Protein AF-A0A9E4N654-F1 (afdb_monomer_lite)

Radius of gyration: 12.53 Å; chains: 1; bounding box: 27×25×36 Å

pLDDT: mean 91.94, std 8.54, range [43.81, 98.56]

Sequence (72 aa):
GAEIVSSMKQAKITGPDTIEWFETCYCPSPLKHERETVYDKYLVEIETNLVEERGAIEGDSFWSFLENHSKT

Foldseek 3Di:
DVQVVVQLQQWFDQDVLDIDGDDDDPDPDPCPVVCVPPCVVPHDPDDDDDDPDDDDDDHHRSVVVCVVVVVD

Secondary structure (DSSP, 8-state):
-HHHHHHHHH-EEEETTEEE------SSSTTHHHHHHTGGGT--S------SS-----SEEHHHHHHHHTT-

Organism: NCBI:txid2792791

Structure (mmCIF, N/CA/C/O backbone):
data_AF-A0A9E4N654-F1
#
_entry.id   AF-A0A9E4N654-F1
#
loop_
_atom_site.group_PDB
_atom_site.id
_atom_site.type_symbol
_atom_site.label_atom_id
_atom_site.label_alt_id
_atom_site.label_comp_id
_atom_site.label_asym_id
_atom_site.label_entity_id
_atom_site.label_seq_id
_atom_site.pdbx_PDB_ins_code
_atom_site.Cartn_x
_atom_site.Cartn_y
_atom_site.Cartn_z
_atom_site.occupancy
_atom_site.B_iso_or_equiv
_atom_site.auth_seq_id
_atom_site.auth_comp_id
_atom_site.auth_asym_id
_atom_site.auth_atom_id
_atom_site.pdbx_PDB_model_num
ATOM 1 N N . GLY A 1 1 ? 9.121 -5.537 9.282 1.00 70.50 1 GLY A N 1
ATOM 2 C CA . GLY A 1 1 ? 10.480 -4.952 9.250 1.00 70.50 1 GLY A CA 1
ATOM 3 C C . GLY A 1 1 ? 10.402 -3.483 8.875 1.00 70.50 1 GLY A C 1
ATOM 4 O O . GLY A 1 1 ? 9.297 -2.999 8.663 1.00 70.50 1 GLY A O 1
ATOM 5 N N . ALA A 1 2 ? 11.533 -2.778 8.803 1.00 86.50 2 ALA A N 1
ATOM 6 C CA . ALA A 1 2 ? 11.575 -1.348 8.465 1.00 86.50 2 ALA A CA 1
ATOM 7 C C . ALA A 1 2 ? 10.986 -1.032 7.076 1.00 86.50 2 ALA A C 1
ATOM 9 O O . ALA A 1 2 ? 10.307 -0.019 6.934 1.00 86.50 2 ALA A O 1
ATOM 10 N N . GLU A 1 3 ? 11.158 -1.938 6.107 1.00 87.00 3 GLU A N 1
ATOM 11 C CA . GLU A 1 3 ? 10.618 -1.793 4.746 1.00 87.00 3 GLU A CA 1
ATOM 12 C C . GLU A 1 3 ? 9.097 -1.643 4.740 1.00 87.00 3 GLU A C 1
ATOM 14 O O . GLU A 1 3 ? 8.589 -0.652 4.245 1.00 87.00 3 GLU A O 1
ATOM 19 N N . ILE A 1 4 ? 8.369 -2.522 5.435 1.00 91.25 4 ILE A N 1
ATOM 20 C CA . ILE A 1 4 ? 6.903 -2.433 5.540 1.00 91.25 4 ILE A CA 1
ATOM 21 C C . ILE A 1 4 ? 6.456 -1.076 6.104 1.00 91.25 4 ILE A C 1
ATOM 23 O O . ILE A 1 4 ? 5.493 -0.490 5.619 1.00 91.25 4 ILE A O 1
ATOM 27 N N . VAL A 1 5 ? 7.159 -0.550 7.114 1.00 93.19 5 VAL A N 1
ATOM 28 C CA . VAL A 1 5 ? 6.858 0.781 7.668 1.00 93.19 5 VAL A CA 1
ATOM 29 C C . VAL A 1 5 ? 7.125 1.873 6.630 1.00 93.19 5 VAL A C 1
ATOM 31 O O . VAL A 1 5 ? 6.348 2.818 6.526 1.00 93.19 5 VAL A O 1
ATOM 34 N N . SER A 1 6 ? 8.200 1.743 5.852 1.00 93.56 6 SER A N 1
ATOM 35 C CA . SER A 1 6 ? 8.517 2.642 4.741 1.00 93.56 6 SER A CA 1
ATOM 36 C C . SER A 1 6 ? 7.419 2.636 3.673 1.00 93.56 6 SER A C 1
ATOM 38 O O . SER A 1 6 ? 6.986 3.705 3.240 1.00 93.56 6 SER A O 1
ATOM 40 N N . SER A 1 7 ? 6.909 1.463 3.294 1.00 94.19 7 SER A N 1
ATOM 41 C CA . SER A 1 7 ? 5.816 1.322 2.325 1.00 94.19 7 SER A CA 1
ATOM 42 C C . SER A 1 7 ? 4.534 1.968 2.848 1.00 94.19 7 SER A C 1
ATOM 44 O O . SER A 1 7 ? 3.920 2.778 2.161 1.00 94.19 7 SER A O 1
ATOM 46 N N . MET A 1 8 ? 4.169 1.710 4.109 1.00 95.31 8 MET A N 1
ATOM 47 C CA . MET A 1 8 ? 2.958 2.285 4.715 1.00 95.31 8 MET A CA 1
ATOM 48 C C . MET A 1 8 ? 3.046 3.807 4.896 1.00 95.31 8 MET A C 1
ATOM 50 O O . MET A 1 8 ? 2.025 4.488 4.852 1.00 95.31 8 MET A O 1
ATOM 54 N N . LYS A 1 9 ? 4.256 4.361 5.052 1.00 96.06 9 LYS A N 1
ATOM 55 C CA . LYS A 1 9 ? 4.497 5.815 5.041 1.00 96.06 9 LYS A CA 1
ATOM 56 C C . LYS A 1 9 ? 4.301 6.460 3.674 1.00 96.06 9 LYS A C 1
ATOM 58 O O . LYS A 1 9 ? 3.957 7.636 3.605 1.00 96.06 9 LYS A O 1
ATOM 63 N N . GLN A 1 10 ? 4.553 5.710 2.606 1.00 95.56 10 GLN A N 1
ATOM 64 C CA . GLN A 1 10 ? 4.388 6.170 1.228 1.00 95.56 10 GLN A CA 1
ATOM 65 C C . GLN A 1 10 ? 2.962 5.952 0.707 1.00 95.56 10 GLN A C 1
ATOM 67 O O . GLN A 1 10 ? 2.561 6.632 -0.235 1.00 95.56 10 GLN A O 1
ATOM 72 N N . ALA A 1 11 ? 2.207 5.038 1.320 1.00 97.69 11 ALA A N 1
ATOM 73 C CA . ALA A 1 11 ? 0.868 4.681 0.885 1.00 97.69 11 ALA A CA 1
ATOM 74 C C . ALA A 1 11 ? -0.129 5.844 0.952 1.00 97.69 11 ALA A C 1
ATOM 76 O O . ALA A 1 11 ? -0.144 6.655 1.889 1.00 97.69 11 ALA A O 1
ATOM 77 N N . LYS A 1 12 ? -0.986 5.893 -0.065 1.00 98.56 12 LYS A N 1
ATOM 78 C CA . LYS A 1 12 ? -2.048 6.878 -0.239 1.00 98.56 12 LYS A CA 1
ATOM 79 C C . LYS A 1 12 ? -3.403 6.205 -0.194 1.00 98.56 12 LYS A C 1
ATOM 81 O O . LYS A 1 12 ? -3.557 5.135 -0.761 1.00 98.56 12 LYS A O 1
ATOM 86 N N . ILE A 1 13 ? -4.369 6.840 0.457 1.00 98.25 13 ILE A N 1
ATOM 87 C CA . ILE A 1 13 ? -5.778 6.453 0.396 1.00 98.25 13 ILE A CA 1
ATOM 88 C C . ILE A 1 13 ? -6.340 7.035 -0.899 1.00 98.25 13 ILE A C 1
ATOM 90 O O . ILE A 1 13 ? -6.448 8.257 -1.027 1.00 98.25 13 ILE A O 1
ATOM 94 N N . THR A 1 14 ? -6.658 6.168 -1.856 1.00 98.06 14 THR A N 1
ATOM 95 C CA . THR A 1 14 ? -7.121 6.549 -3.203 1.00 98.06 14 THR A CA 1
ATOM 96 C C . THR A 1 14 ? -8.619 6.316 -3.401 1.00 98.06 14 THR A C 1
ATOM 98 O O . THR A 1 14 ? -9.212 6.819 -4.355 1.00 98.06 14 THR A O 1
ATOM 101 N N . GLY A 1 15 ? -9.263 5.619 -2.464 1.00 96.75 15 GLY A N 1
ATOM 102 C CA . GLY A 1 15 ? -10.697 5.366 -2.466 1.00 96.75 15 GLY A CA 1
ATOM 103 C C . GLY A 1 15 ? -11.190 4.779 -1.141 1.00 96.75 15 GLY A C 1
ATOM 104 O O . GLY A 1 15 ? -10.405 4.622 -0.201 1.00 96.75 15 GLY A O 1
ATOM 105 N N . PRO A 1 16 ? -12.491 4.451 -1.046 1.00 95.25 16 PRO A N 1
ATOM 106 C CA . PRO A 1 16 ? -13.047 3.756 0.111 1.00 95.25 16 PRO A CA 1
ATOM 107 C C . PRO A 1 16 ? -12.291 2.448 0.364 1.00 95.25 16 PRO A C 1
ATOM 109 O O . PRO A 1 16 ? -12.167 1.629 -0.543 1.00 95.25 16 PRO A O 1
ATOM 112 N N . ASP A 1 17 ? -11.748 2.293 1.573 1.00 94.75 17 ASP A N 1
ATOM 113 C CA . ASP A 1 17 ? -10.982 1.119 2.021 1.00 94.75 17 ASP A CA 1
ATOM 114 C C . ASP A 1 17 ? -9.826 0.698 1.091 1.00 94.75 17 ASP A C 1
ATOM 116 O O . ASP A 1 17 ? -9.346 -0.432 1.148 1.00 94.75 17 ASP A O 1
ATOM 120 N N . THR A 1 18 ? -9.348 1.618 0.247 1.00 97.31 18 THR A N 1
ATOM 121 C CA . THR A 1 18 ? -8.351 1.341 -0.789 1.00 97.31 18 THR A CA 1
ATOM 122 C C . THR A 1 18 ? -7.116 2.195 -0.558 1.00 97.31 18 THR A C 1
ATOM 124 O O . THR A 1 18 ? -7.208 3.421 -0.433 1.00 97.31 18 THR A O 1
ATOM 127 N N . ILE A 1 19 ? -5.954 1.541 -0.517 1.00 97.94 19 ILE A N 1
ATOM 128 C CA . ILE A 1 19 ? -4.658 2.209 -0.459 1.00 97.94 19 ILE A CA 1
ATOM 129 C C . ILE A 1 19 ? -3.759 1.768 -1.609 1.00 97.94 19 ILE A C 1
ATOM 131 O O . ILE A 1 19 ? -3.764 0.605 -2.004 1.00 97.94 19 ILE A O 1
ATOM 135 N N . GLU A 1 20 ? -2.931 2.686 -2.091 1.00 98.00 20 GLU A N 1
ATOM 136 C CA . GLU A 1 20 ? -1.976 2.449 -3.171 1.00 98.00 20 GLU A CA 1
ATOM 137 C C . GLU A 1 20 ? -0.587 2.964 -2.792 1.00 98.00 20 GLU A C 1
ATOM 139 O O . GLU A 1 20 ? -0.437 3.994 -2.128 1.00 98.00 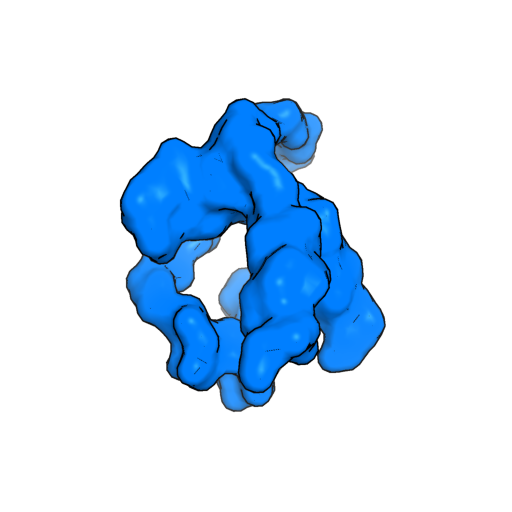20 GLU A O 1
ATOM 144 N N . TRP A 1 21 ? 0.453 2.238 -3.204 1.00 97.06 21 TRP A N 1
ATOM 145 C CA . TRP A 1 21 ? 1.850 2.626 -3.023 1.00 97.06 21 TRP A CA 1
ATOM 146 C C . TRP A 1 21 ? 2.737 1.978 -4.088 1.00 97.06 21 TRP A C 1
ATOM 148 O O . TRP A 1 21 ? 2.380 0.965 -4.687 1.00 97.06 21 TRP A O 1
ATOM 158 N N . PHE A 1 22 ? 3.927 2.545 -4.292 1.00 95.69 22 PHE A N 1
ATOM 159 C CA . PHE A 1 22 ? 4.975 1.899 -5.07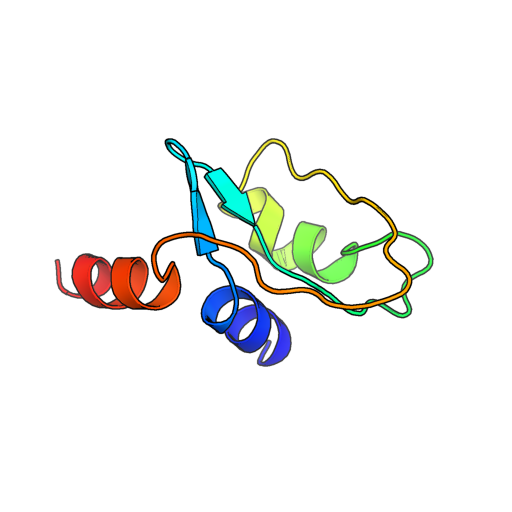8 1.00 95.69 22 PHE A CA 1
ATOM 160 C C . PHE A 1 22 ? 5.888 1.076 -4.177 1.00 95.69 22 PHE A C 1
ATOM 162 O O . PHE A 1 22 ? 6.320 1.546 -3.125 1.00 95.69 22 PHE A O 1
ATOM 169 N N . GLU A 1 23 ? 6.247 -0.117 -4.640 1.00 92.69 23 GLU A N 1
ATOM 170 C CA . GLU A 1 23 ? 7.186 -1.005 -3.963 1.00 92.69 23 GLU A CA 1
ATOM 171 C C . GLU A 1 23 ? 8.280 -1.461 -4.926 1.00 92.69 23 GLU A C 1
ATOM 173 O O . GLU A 1 23 ? 8.042 -1.634 -6.123 1.00 92.69 23 GLU A O 1
ATOM 178 N N . THR A 1 24 ? 9.486 -1.686 -4.408 1.00 89.81 24 THR A N 1
ATOM 179 C CA . THR A 1 24 ? 10.554 -2.338 -5.173 1.00 89.81 24 THR A CA 1
ATOM 180 C C . THR A 1 24 ? 10.923 -3.651 -4.496 1.00 89.81 24 THR A C 1
ATOM 182 O O . THR A 1 24 ? 11.655 -3.673 -3.515 1.00 89.81 24 THR A O 1
ATOM 185 N N . CYS A 1 25 ? 10.436 -4.760 -5.058 1.00 85.38 25 CYS A N 1
ATOM 186 C CA . CYS A 1 25 ? 10.770 -6.118 -4.620 1.00 85.38 25 CYS A CA 1
ATOM 187 C C . CYS A 1 25 ? 11.762 -6.736 -5.608 1.00 85.38 25 CYS A C 1
ATOM 189 O O . CYS A 1 25 ? 11.530 -6.717 -6.814 1.00 85.38 25 CYS A O 1
ATOM 191 N N . TYR A 1 26 ? 12.805 -7.389 -5.101 1.00 85.50 26 TYR A N 1
ATOM 192 C CA . TYR A 1 26 ? 13.715 -8.223 -5.906 1.00 85.50 26 TYR A CA 1
ATOM 193 C C . TYR A 1 26 ? 13.329 -9.710 -5.845 1.00 85.50 26 TYR A C 1
ATOM 195 O O . TYR A 1 26 ? 14.154 -10.614 -5.953 1.00 85.50 26 TYR A O 1
ATOM 203 N N . CYS A 1 27 ? 12.050 -9.952 -5.593 1.00 86.31 27 CYS A N 1
ATOM 204 C CA . CYS A 1 27 ? 11.467 -11.226 -5.219 1.00 86.31 27 CYS A CA 1
ATOM 205 C C . CYS A 1 27 ? 10.935 -11.933 -6.476 1.00 86.31 27 CYS A C 1
ATOM 207 O O . CYS A 1 27 ? 10.335 -11.259 -7.312 1.00 86.31 27 CYS A O 1
ATOM 209 N N . PRO A 1 28 ? 11.051 -13.271 -6.612 1.00 88.56 28 PRO A N 1
ATOM 210 C CA . PRO A 1 28 ? 10.468 -13.987 -7.754 1.00 88.56 28 PRO A CA 1
ATOM 211 C C . PRO A 1 28 ? 8.951 -13.804 -7.877 1.00 88.56 28 PRO A C 1
ATOM 213 O O . PRO A 1 28 ? 8.402 -13.820 -8.974 1.00 88.56 28 PRO A O 1
ATOM 216 N N . SER A 1 29 ? 8.279 -13.634 -6.738 1.00 90.50 29 SER A N 1
ATOM 217 C CA . SER A 1 29 ? 6.873 -13.250 -6.657 1.00 90.50 29 SER A CA 1
ATOM 218 C C . SER A 1 29 ? 6.789 -11.918 -5.909 1.00 90.50 29 SER A C 1
ATOM 220 O O . SER A 1 29 ? 7.312 -11.848 -4.789 1.00 90.50 29 SER A O 1
ATOM 222 N N . PRO A 1 30 ? 6.171 -10.873 -6.492 1.00 90.88 30 PRO A N 1
ATOM 223 C CA . PRO A 1 30 ? 6.027 -9.579 -5.838 1.00 90.88 30 PRO A CA 1
ATOM 224 C C . PRO A 1 30 ? 5.421 -9.709 -4.439 1.00 90.88 30 PRO A C 1
ATOM 226 O O . PRO A 1 30 ? 4.459 -10.451 -4.239 1.00 90.88 30 PRO A O 1
ATOM 229 N N . LEU A 1 31 ? 6.001 -8.988 -3.478 1.00 91.00 31 LEU A N 1
ATOM 230 C CA . LEU A 1 31 ? 5.526 -8.880 -2.094 1.00 91.00 31 LEU A CA 1
ATOM 231 C C . LEU A 1 31 ? 5.451 -10.199 -1.308 1.00 91.00 31 LEU A C 1
ATOM 233 O O . LEU A 1 31 ? 4.784 -10.247 -0.277 1.00 91.00 31 LEU A O 1
ATOM 237 N N . LYS A 1 32 ? 6.074 -11.295 -1.770 1.00 92.12 32 LYS A N 1
ATOM 238 C CA . LYS A 1 32 ? 5.886 -12.621 -1.153 1.00 92.12 32 LYS A CA 1
ATOM 239 C C . LYS A 1 32 ? 6.123 -12.608 0.360 1.00 92.12 32 LYS A C 1
ATOM 241 O O . LYS A 1 32 ? 5.299 -13.111 1.116 1.00 92.12 32 LYS A O 1
ATOM 246 N N . HIS A 1 33 ? 7.243 -12.032 0.791 1.00 90.69 33 HIS A N 1
ATOM 247 C CA . HIS A 1 33 ? 7.610 -12.006 2.202 1.00 90.69 33 HIS A CA 1
ATOM 248 C C . HIS A 1 33 ? 6.641 -11.145 3.019 1.00 90.69 33 HIS A C 1
ATOM 250 O O . HIS A 1 33 ? 6.194 -11.536 4.099 1.00 90.69 33 HIS A O 1
ATOM 256 N N . GLU A 1 34 ? 6.296 -9.973 2.498 1.00 92.88 34 GLU A N 1
ATOM 257 C CA . GLU A 1 34 ? 5.440 -8.999 3.157 1.00 92.88 34 GLU A CA 1
ATOM 258 C C . GLU A 1 34 ? 4.012 -9.530 3.285 1.00 92.88 34 GLU A C 1
ATOM 260 O O . GLU A 1 34 ? 3.407 -9.386 4.346 1.00 92.88 34 GLU A O 1
ATOM 265 N N . ARG A 1 35 ? 3.502 -10.213 2.253 1.00 93.62 35 ARG A N 1
ATOM 266 C CA . ARG A 1 35 ? 2.192 -10.876 2.256 1.00 93.62 35 ARG A CA 1
ATOM 267 C C . ARG A 1 35 ? 2.113 -11.999 3.280 1.00 93.62 35 ARG A C 1
ATOM 269 O O . ARG A 1 35 ? 1.246 -11.951 4.147 1.00 93.62 35 ARG A O 1
ATOM 276 N N . GLU A 1 36 ? 3.068 -12.930 3.260 1.00 93.62 36 GLU A N 1
ATOM 277 C CA . GLU A 1 36 ? 3.098 -14.080 4.178 1.00 93.62 36 GLU A CA 1
ATOM 278 C C . GLU A 1 36 ? 3.230 -13.668 5.656 1.00 93.62 36 GLU A C 1
ATOM 2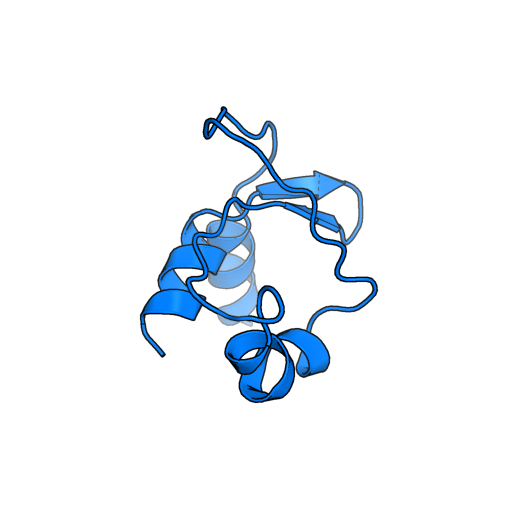80 O O . GLU A 1 36 ? 2.796 -14.392 6.556 1.00 93.62 36 GLU A O 1
ATOM 285 N N . THR A 1 37 ? 3.835 -12.510 5.937 1.00 91.75 37 THR A N 1
ATOM 286 C CA . THR A 1 37 ? 4.141 -12.096 7.314 1.00 91.75 37 THR A CA 1
ATOM 287 C C . THR A 1 37 ? 3.220 -11.013 7.864 1.00 91.75 37 THR A C 1
ATOM 289 O O . THR A 1 37 ? 2.913 -11.045 9.065 1.00 91.75 37 THR A O 1
ATOM 292 N N . VAL A 1 38 ? 2.781 -10.061 7.036 1.00 93.69 38 VAL A N 1
ATOM 293 C CA . VAL A 1 38 ? 2.065 -8.858 7.481 1.00 93.69 38 VAL A CA 1
ATOM 294 C C . VAL A 1 38 ? 0.852 -8.538 6.618 1.00 93.69 38 VAL A C 1
ATOM 296 O O . VAL A 1 38 ? -0.240 -8.478 7.173 1.00 93.69 38 VAL A O 1
ATOM 299 N N . TYR A 1 39 ? 1.001 -8.305 5.312 1.00 94.44 39 TYR A N 1
ATOM 300 C CA . TYR A 1 39 ? -0.066 -7.684 4.523 1.00 94.44 39 TYR A CA 1
ATOM 301 C C . TYR A 1 39 ? -1.338 -8.522 4.470 1.00 94.44 39 TYR A C 1
ATOM 303 O O . TYR A 1 39 ? -2.395 -7.965 4.735 1.00 94.44 39 TYR A O 1
ATOM 311 N N . ASP A 1 40 ? -1.262 -9.842 4.284 1.00 95.56 40 ASP A N 1
ATOM 312 C CA . ASP A 1 40 ? -2.472 -10.678 4.211 1.00 95.56 40 ASP A CA 1
ATOM 313 C C . ASP A 1 40 ? -3.232 -10.769 5.560 1.00 95.56 40 ASP A C 1
ATOM 315 O O . ASP A 1 40 ? -4.327 -11.321 5.624 1.00 95.56 40 ASP A O 1
ATOM 319 N N . LYS A 1 41 ? -2.683 -10.228 6.662 1.00 95.31 41 LYS A N 1
ATOM 320 C CA . LYS A 1 41 ? -3.385 -10.123 7.957 1.00 95.31 41 LYS A CA 1
ATOM 321 C C . LYS A 1 41 ? -4.272 -8.883 8.068 1.00 95.31 41 LYS A C 1
ATOM 323 O O . LYS A 1 41 ? -5.152 -8.862 8.924 1.00 95.31 41 LYS A O 1
ATOM 328 N N . TYR A 1 42 ? -3.997 -7.845 7.278 1.00 93.56 42 TYR A N 1
ATOM 329 C CA . TYR A 1 42 ? -4.612 -6.518 7.420 1.00 93.56 42 TYR A CA 1
ATOM 330 C C . TYR A 1 42 ? -5.217 -5.989 6.121 1.00 93.56 42 TYR A C 1
ATOM 332 O O . TYR A 1 42 ? -6.133 -5.176 6.169 1.00 93.56 42 TYR A O 1
ATOM 340 N N . LEU A 1 43 ? -4.692 -6.426 4.981 1.00 95.25 43 LEU A N 1
ATOM 341 C CA . LEU A 1 43 ? -5.104 -6.024 3.650 1.00 95.25 43 LEU A CA 1
ATOM 342 C C . LEU A 1 43 ? -5.713 -7.228 2.938 1.00 95.25 43 LEU A C 1
ATOM 344 O O . LEU A 1 43 ? -5.272 -8.368 3.099 1.00 95.25 43 LEU A O 1
ATOM 348 N N . VAL A 1 44 ? -6.719 -6.947 2.127 1.00 95.31 44 VAL A N 1
ATOM 349 C CA . VAL A 1 44 ? -7.364 -7.908 1.235 1.00 95.31 44 VAL A CA 1
ATOM 350 C C . VAL A 1 44 ? -7.233 -7.400 -0.195 1.00 95.31 44 VAL A C 1
ATOM 352 O O . VAL A 1 44 ? -6.906 -6.236 -0.401 1.00 95.31 44 VAL A O 1
ATOM 355 N N . GLU A 1 45 ? -7.442 -8.285 -1.172 1.00 95.56 45 GLU A N 1
ATOM 356 C CA . GLU A 1 45 ? -7.493 -7.901 -2.594 1.00 95.56 45 GLU A CA 1
ATOM 357 C C . GLU A 1 45 ? -6.22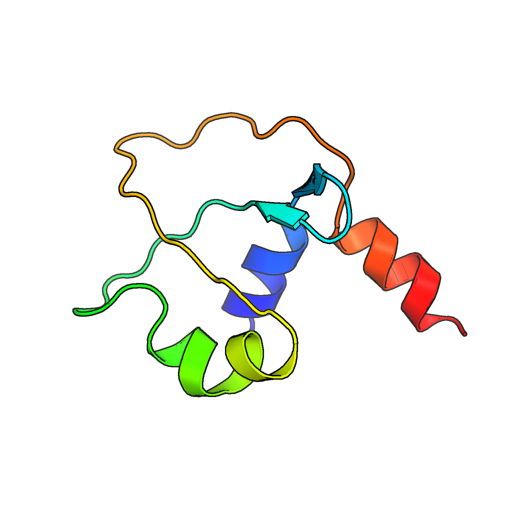7 -7.170 -3.092 1.00 95.56 45 GLU A C 1
ATOM 359 O O . GLU A 1 45 ? -6.285 -6.277 -3.928 1.00 95.56 45 GLU A O 1
ATOM 364 N N . ILE A 1 46 ? -5.050 -7.568 -2.586 1.00 95.00 46 ILE A N 1
ATOM 365 C CA . ILE A 1 46 ? -3.770 -6.992 -3.022 1.00 95.00 46 ILE A CA 1
ATOM 366 C C . ILE A 1 46 ? -3.491 -7.382 -4.476 1.00 95.00 46 ILE A C 1
ATOM 368 O O . ILE A 1 46 ? -3.213 -8.549 -4.776 1.00 95.00 46 ILE A O 1
ATOM 372 N N . GLU A 1 47 ? -3.467 -6.376 -5.343 1.00 94.69 47 GLU A N 1
ATOM 373 C CA . GLU A 1 47 ? -3.038 -6.474 -6.735 1.00 94.69 47 GLU A CA 1
ATOM 374 C C . GLU A 1 47 ? -1.663 -5.821 -6.936 1.00 94.69 47 GLU A C 1
ATOM 376 O O . GLU A 1 47 ? -1.280 -4.888 -6.230 1.00 94.69 47 GLU A O 1
ATOM 381 N N . THR A 1 48 ? -0.893 -6.317 -7.908 1.00 93.88 48 THR A N 1
ATOM 382 C CA . THR A 1 48 ? 0.425 -5.761 -8.246 1.00 93.88 48 THR A CA 1
ATOM 383 C C . THR A 1 48 ? 0.541 -5.542 -9.744 1.00 93.88 48 THR A C 1
ATOM 385 O O . THR A 1 48 ? 0.419 -6.496 -10.512 1.00 93.88 48 THR A O 1
ATOM 388 N N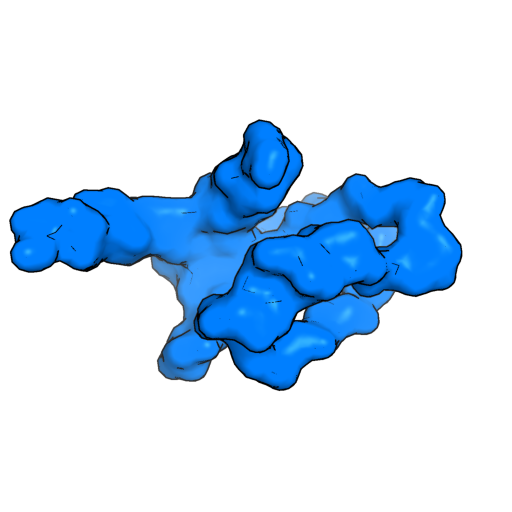 . ASN A 1 49 ? 0.860 -4.311 -10.142 1.00 93.31 49 ASN A N 1
ATOM 389 C CA . ASN A 1 49 ? 1.133 -3.941 -11.527 1.00 93.31 49 ASN A CA 1
ATOM 390 C C . ASN A 1 49 ? 2.592 -3.496 -11.660 1.00 93.31 49 ASN A C 1
ATOM 392 O O . ASN A 1 49 ? 3.077 -2.703 -10.852 1.00 93.31 49 ASN A O 1
ATOM 396 N N . LEU A 1 50 ? 3.298 -4.016 -12.668 1.00 93.06 50 LEU A N 1
ATOM 397 C CA . LEU A 1 50 ? 4.660 -3.578 -12.963 1.00 93.06 50 LEU A CA 1
ATOM 398 C C . LEU A 1 50 ? 4.622 -2.168 -13.557 1.00 93.06 50 LEU A C 1
ATOM 400 O O . LEU A 1 50 ? 3.881 -1.911 -14.506 1.00 93.06 50 LEU A O 1
ATOM 404 N N . VAL A 1 51 ? 5.450 -1.280 -13.015 1.00 93.62 51 VAL A N 1
ATOM 405 C CA . VAL A 1 51 ? 5.676 0.065 -13.545 1.00 93.62 51 VAL A CA 1
ATOM 406 C C . VAL A 1 51 ? 7.173 0.292 -13.721 1.00 93.62 51 VAL A C 1
ATOM 408 O O . VAL A 1 51 ? 7.968 -0.135 -12.884 1.00 93.62 51 VAL A O 1
ATOM 411 N N . GLU A 1 52 ? 7.554 0.968 -14.802 1.00 91.38 52 GLU A N 1
ATOM 412 C CA . GLU A 1 52 ? 8.961 1.286 -15.093 1.00 91.38 52 GLU A CA 1
ATOM 413 C C . GLU A 1 52 ? 9.449 2.508 -14.297 1.00 91.38 52 GLU A C 1
ATOM 415 O O . GLU A 1 52 ? 10.610 2.584 -13.901 1.00 91.38 52 GLU A O 1
ATOM 420 N N . GLU A 1 53 ? 8.550 3.455 -14.013 1.00 92.00 53 GLU A N 1
ATOM 421 C CA . GLU A 1 53 ? 8.853 4.688 -13.289 1.00 92.00 53 GLU A CA 1
ATOM 422 C C . GLU A 1 53 ? 7.820 4.948 -12.190 1.00 92.00 53 GLU A C 1
ATOM 424 O O . GLU A 1 53 ? 6.626 4.680 -12.347 1.00 92.00 53 GLU A O 1
ATOM 429 N N . ARG A 1 54 ? 8.284 5.491 -11.058 1.00 92.44 54 ARG A N 1
ATOM 430 C CA . ARG A 1 54 ? 7.406 5.902 -9.956 1.00 92.44 54 ARG A CA 1
ATOM 431 C C . ARG A 1 54 ? 6.818 7.279 -10.259 1.00 92.44 54 ARG A C 1
ATOM 433 O O . ARG A 1 54 ? 7.563 8.237 -10.456 1.00 92.44 54 ARG A O 1
ATOM 440 N N . GLY A 1 55 ? 5.492 7.373 -10.250 1.00 90.94 55 GLY A N 1
ATOM 441 C CA . GLY A 1 55 ? 4.758 8.633 -10.369 1.00 90.94 55 GLY A CA 1
ATOM 442 C C . GLY A 1 55 ? 4.333 9.213 -9.018 1.00 90.94 55 GLY A C 1
ATOM 443 O O . GLY A 1 55 ? 4.691 8.704 -7.954 1.00 90.94 55 GLY A O 1
ATOM 444 N N . ALA A 1 56 ? 3.527 10.272 -9.064 1.00 92.94 56 ALA A N 1
ATOM 445 C CA . ALA A 1 56 ? 2.739 10.697 -7.913 1.00 92.94 56 ALA A CA 1
ATOM 446 C C . ALA A 1 56 ? 1.457 9.856 -7.833 1.00 92.94 56 ALA A C 1
ATOM 448 O O . ALA A 1 56 ? 0.842 9.571 -8.858 1.00 92.94 56 ALA A O 1
ATOM 449 N N . ILE A 1 57 ? 1.065 9.481 -6.616 1.00 96.56 57 ILE A N 1
ATOM 450 C CA . ILE A 1 57 ? -0.247 8.893 -6.337 1.00 96.56 57 ILE A CA 1
ATOM 451 C C . ILE A 1 57 ? -1.076 9.988 -5.667 1.00 96.56 57 ILE A C 1
ATOM 453 O O . ILE A 1 57 ? -0.684 10.511 -4.619 1.00 96.56 57 ILE A O 1
ATOM 457 N N . GLU A 1 58 ? -2.186 10.358 -6.298 1.00 96.88 58 GLU A N 1
ATOM 458 C CA . GLU A 1 58 ? -3.146 11.310 -5.740 1.00 96.88 58 GLU A CA 1
ATOM 459 C C . GLU A 1 58 ? -3.940 10.640 -4.619 1.00 96.88 58 GLU A C 1
ATOM 461 O O . GLU A 1 58 ? -4.416 9.520 -4.779 1.00 96.88 58 GLU A O 1
ATOM 466 N N . GLY A 1 59 ? -4.085 11.318 -3.481 1.00 97.56 59 GLY A N 1
ATOM 467 C CA . GLY A 1 59 ? -4.834 10.789 -2.345 1.00 97.56 59 GLY A CA 1
ATOM 468 C C . GLY A 1 59 ? -4.300 11.227 -0.986 1.00 97.56 59 GLY A C 1
ATOM 469 O O . GLY A 1 59 ? -3.238 11.855 -0.858 1.00 97.56 59 GLY A O 1
ATOM 470 N N . ASP A 1 60 ? -5.048 10.859 0.048 1.00 98.06 60 ASP A N 1
ATOM 471 C CA . ASP A 1 60 ? -4.738 11.217 1.429 1.00 98.06 60 ASP A CA 1
ATOM 472 C C . ASP A 1 60 ? -3.625 10.337 2.009 1.00 98.06 60 ASP A C 1
ATOM 474 O O . ASP A 1 60 ? -3.378 9.217 1.573 1.00 98.06 60 ASP A O 1
ATOM 478 N N . SER A 1 61 ? -2.910 10.844 3.014 1.00 97.75 61 SER A N 1
ATOM 479 C CA . SER A 1 61 ? -1.836 10.098 3.682 1.00 97.75 61 SER A CA 1
ATOM 480 C C . SER A 1 61 ? -2.396 8.943 4.516 1.00 97.75 61 SER A C 1
ATOM 482 O O . SER A 1 61 ? -3.028 9.175 5.553 1.00 97.75 61 SER A O 1
ATOM 484 N N . PHE A 1 62 ? -2.092 7.699 4.130 1.00 97.44 62 PHE A N 1
ATOM 485 C CA . PHE A 1 62 ? -2.473 6.533 4.929 1.00 97.44 62 PHE A CA 1
ATOM 486 C C . PHE A 1 62 ? -1.757 6.508 6.284 1.00 97.44 62 PHE A C 1
ATOM 488 O O . PHE A 1 62 ? -2.344 6.175 7.312 1.00 97.44 62 PHE A O 1
ATOM 495 N N . TRP A 1 63 ? -0.496 6.936 6.327 1.00 96.88 63 TRP A N 1
ATOM 496 C CA . TRP A 1 63 ? 0.255 6.992 7.578 1.00 96.88 63 TRP A CA 1
ATOM 497 C C . TRP A 1 63 ? -0.371 7.942 8.596 1.00 96.88 63 TRP A C 1
ATOM 499 O O . TRP A 1 63 ? -0.508 7.601 9.768 1.00 96.88 63 TRP A O 1
ATOM 509 N N . SER A 1 64 ? -0.813 9.115 8.141 1.00 97.12 64 SER A N 1
ATOM 510 C CA . SER A 1 64 ? -1.498 10.077 9.006 1.00 97.12 64 SER A CA 1
ATOM 511 C C . SER A 1 64 ? -2.838 9.527 9.500 1.00 97.12 64 SER A C 1
ATOM 513 O O . SER A 1 64 ? -3.204 9.751 10.653 1.00 97.12 64 SER A O 1
ATOM 515 N N . PHE A 1 65 ? -3.547 8.757 8.668 1.00 95.19 65 PHE A N 1
ATOM 516 C CA . PHE A 1 65 ? -4.735 8.021 9.096 1.00 95.19 65 PHE A CA 1
ATOM 517 C C . PHE A 1 65 ? -4.409 7.040 10.236 1.00 95.19 65 PHE A C 1
ATOM 519 O O . PHE A 1 65 ? -5.072 7.087 11.274 1.00 95.19 65 PHE A O 1
ATOM 526 N N . LEU A 1 66 ? -3.357 6.225 10.106 1.00 93.56 66 LEU A N 1
ATOM 527 C CA . LEU A 1 66 ? -2.922 5.297 11.159 1.00 93.56 66 LEU A CA 1
ATOM 528 C C . LEU A 1 66 ? -2.500 6.020 12.449 1.00 93.56 66 LEU A C 1
ATOM 530 O O . LEU A 1 66 ? -2.864 5.604 13.548 1.00 93.56 66 LEU A O 1
ATOM 534 N N . GLU A 1 67 ? -1.757 7.121 12.349 1.00 94.69 67 GLU A N 1
ATOM 535 C CA . GLU A 1 67 ? -1.323 7.904 13.517 1.00 94.69 67 GLU A CA 1
ATOM 536 C C . GLU A 1 67 ? -2.500 8.511 14.290 1.00 94.69 67 GLU A C 1
ATOM 538 O O . GLU A 1 67 ? -2.442 8.631 15.516 1.00 94.69 67 GLU A O 1
ATOM 543 N N . ASN A 1 68 ? -3.577 8.865 13.591 1.00 92.88 68 ASN A N 1
ATOM 544 C CA . ASN A 1 68 ? -4.781 9.405 14.212 1.00 92.88 68 ASN A CA 1
ATOM 545 C C . ASN A 1 68 ? -5.639 8.313 14.870 1.00 92.88 68 ASN A C 1
ATOM 547 O O . ASN A 1 68 ? -6.225 8.567 15.919 1.00 92.88 68 ASN A O 1
ATOM 551 N N . HIS A 1 69 ? -5.664 7.103 14.305 1.00 82.81 69 HIS A N 1
ATOM 552 C CA . HIS A 1 69 ? -6.470 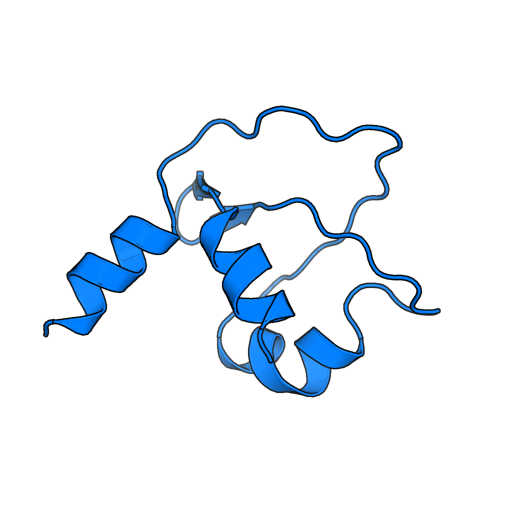5.978 14.805 1.00 82.81 69 HIS A CA 1
ATOM 553 C C . HIS A 1 69 ? -5.715 5.027 15.747 1.00 82.81 69 HIS A C 1
ATOM 555 O O . HIS A 1 69 ? -6.319 4.166 16.371 1.00 82.81 69 HIS A O 1
ATOM 561 N N . SER A 1 70 ? -4.399 5.184 15.901 1.00 74.56 70 SER A N 1
ATOM 562 C CA . SER A 1 70 ? -3.602 4.452 16.903 1.00 74.56 70 SER A CA 1
ATOM 563 C C . SER A 1 70 ? -3.673 5.063 18.309 1.00 74.56 70 SER A C 1
ATOM 565 O O . SER A 1 70 ? -3.119 4.504 19.254 1.00 74.56 70 SER A O 1
ATOM 567 N N . LYS A 1 71 ? -4.328 6.221 18.454 1.00 58.03 71 LYS A N 1
ATOM 568 C CA . LYS A 1 71 ? -4.484 6.961 19.720 1.00 58.03 71 LYS A CA 1
ATOM 569 C C . LYS A 1 71 ? -5.825 6.714 20.422 1.00 58.03 71 LYS A C 1
ATOM 571 O O . LYS A 1 71 ? -6.111 7.377 21.418 1.00 58.03 71 LYS A O 1
ATOM 576 N N . THR A 1 72 ? -6.626 5.793 19.901 1.00 43.81 72 THR A N 1
ATOM 577 C CA . THR A 1 72 ? -7.879 5.291 20.485 1.00 43.81 72 THR A CA 1
ATOM 578 C C . THR A 1 72 ? -7.685 3.878 20.989 1.00 43.81 72 THR A C 1
ATOM 580 O O . THR A 1 72 ? -8.152 3.601 22.113 1.00 43.81 72 THR A O 1
#